Protein AF-A0A962YEC1-F1 (afdb_monomer)

Foldseek 3Di:
DDDDDDPDDDDPPPDVVCVVCVVVVVVVVVVVVVVVVCCVPDPDGDDPVNVVVVCVVCVVVVVVVVVVVCCVVVCVVVCVVVVVVD

Mean predicted aligned error: 12.22 Å

Solvent-accessible surface area (backbone atoms only — not comparable to full-atom values): 5429 Å² total; per-residue (Å²): 138,85,84,82,84,80,82,79,83,71,90,84,84,71,61,80,69,50,64,80,42,42,69,60,51,51,52,52,52,51,50,52,53,53,52,51,48,52,47,70,72,43,97,52,81,82,44,73,65,57,53,49,53,51,46,64,64,44,48,58,56,52,50,49,53,52,51,53,50,50,35,59,77,69,42,74,67,63,47,71,72,58,64,75,75,115

Secondary structure (DSSP, 8-state):
-PPP--------SSSHHHHTTHHHHHHHHHHHHHHHHHHHHSSSPPPHHHHHHHHHHHHHHHHHHHHHHHHHHHTTTTHHHHHTT-

Radius of gyration: 22.94 Å; Cα contacts (8 Å, |Δi|>4): 9; chains: 1; bounding box: 66×48×42 Å

Sequence (86 aa):
MSASSTTQSRPAYRRLRLDRHRGLIVAIVVFIALFATVDFISPGPVSYFEVSFLASGAATLAITAIGETLVILSGGFDLSAGAVVS

pLDDT: mean 81.2, std 15.59, range [48.84, 97.88]

Structure (mmCIF, N/CA/C/O backbone):
data_AF-A0A962YEC1-F1
#
_entry.id   AF-A0A962YEC1-F1
#
loop_
_atom_site.group_PDB
_atom_site.id
_atom_site.type_symbol
_atom_site.label_atom_id
_atom_site.label_alt_id
_atom_site.label_comp_id
_atom_site.label_asym_id
_atom_site.label_entity_id
_atom_site.label_se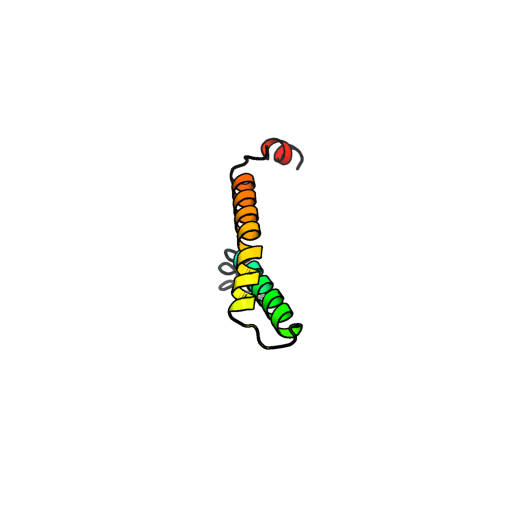q_id
_atom_site.pdbx_PDB_ins_code
_atom_site.Cartn_x
_atom_site.Cartn_y
_atom_site.Cartn_z
_atom_site.occupancy
_atom_site.B_iso_or_equiv
_atom_site.auth_seq_id
_atom_site.auth_comp_id
_atom_site.auth_asym_id
_atom_site.auth_atom_id
_atom_site.pdbx_PDB_model_num
ATOM 1 N N . MET A 1 1 ? -50.100 -39.408 -3.166 1.00 51.53 1 MET A N 1
ATOM 2 C CA . MET A 1 1 ? -49.210 -38.625 -4.051 1.00 51.53 1 MET A CA 1
ATOM 3 C C . MET A 1 1 ? -48.155 -37.978 -3.166 1.00 51.53 1 MET A C 1
ATOM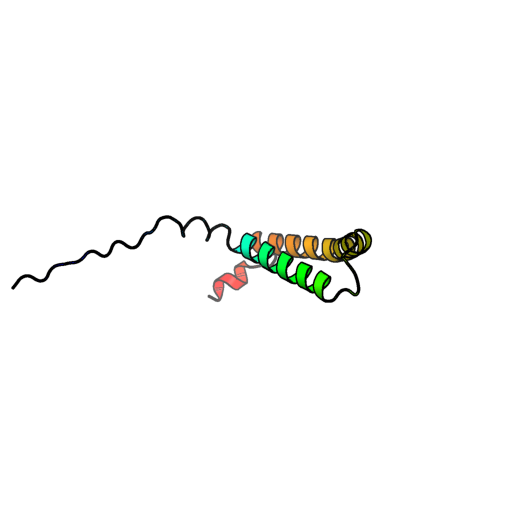 5 O O . MET A 1 1 ? -48.467 -37.027 -2.466 1.00 51.53 1 MET A O 1
ATOM 9 N N . SER A 1 2 ? -46.971 -38.595 -3.090 1.00 48.84 2 SER A N 1
ATOM 10 C CA . SER A 1 2 ? -45.864 -38.190 -2.211 1.00 48.84 2 SER A CA 1
ATOM 11 C C . SER A 1 2 ? -45.009 -37.125 -2.889 1.00 48.84 2 SER A C 1
ATOM 13 O O . SER A 1 2 ? -44.520 -37.359 -3.990 1.00 48.84 2 SER A O 1
ATOM 15 N N . ALA A 1 3 ? -44.810 -35.984 -2.233 1.00 58.00 3 ALA A N 1
ATOM 16 C CA . ALA A 1 3 ? -43.839 -34.984 -2.659 1.00 58.00 3 ALA A CA 1
ATOM 17 C C . ALA A 1 3 ? -42.484 -35.282 -2.001 1.00 58.00 3 ALA A C 1
ATOM 19 O O . ALA A 1 3 ? -42.361 -35.321 -0.778 1.00 58.00 3 ALA A O 1
ATOM 20 N N . SER A 1 4 ? -41.483 -35.539 -2.832 1.00 61.03 4 SER A N 1
ATOM 21 C CA . SER A 1 4 ? -40.100 -35.842 -2.478 1.00 61.03 4 SER A CA 1
ATOM 22 C C . SER A 1 4 ? -39.351 -34.567 -2.075 1.00 61.03 4 SER A C 1
ATOM 24 O O . SER A 1 4 ? -39.192 -33.647 -2.874 1.00 61.03 4 SER A O 1
ATOM 26 N N . SER A 1 5 ? -38.852 -34.514 -0.841 1.00 59.16 5 SER A N 1
ATOM 27 C CA . SER A 1 5 ? -37.962 -33.462 -0.347 1.00 59.16 5 SER A CA 1
ATOM 28 C C . SER A 1 5 ? -36.522 -33.729 -0.796 1.00 59.16 5 SER A C 1
ATOM 30 O O . SER A 1 5 ? -35.768 -34.469 -0.166 1.00 59.16 5 SER A O 1
ATOM 32 N N . THR A 1 6 ? -36.110 -33.128 -1.910 1.00 60.91 6 THR A N 1
ATOM 33 C CA . THR A 1 6 ? -34.703 -33.157 -2.326 1.00 60.91 6 THR A CA 1
ATOM 34 C C . THR A 1 6 ? -33.905 -32.146 -1.499 1.00 60.91 6 THR A C 1
ATOM 36 O O . THR A 1 6 ? -33.854 -30.960 -1.816 1.00 60.91 6 THR A O 1
ATOM 39 N N . THR A 1 7 ? -33.272 -32.608 -0.419 1.00 59.03 7 THR A N 1
ATOM 40 C CA . THR A 1 7 ? -32.286 -31.823 0.339 1.00 59.03 7 THR A CA 1
ATOM 41 C C . THR A 1 7 ? -31.060 -31.566 -0.538 1.00 59.03 7 THR A C 1
ATOM 43 O O . THR A 1 7 ? -30.216 -32.438 -0.742 1.00 59.03 7 THR A O 1
ATOM 46 N N . GLN A 1 8 ? -30.968 -30.357 -1.084 1.00 65.25 8 GLN A N 1
ATOM 47 C CA . GLN A 1 8 ? -29.850 -29.907 -1.905 1.00 65.25 8 GLN A CA 1
ATOM 48 C C . GLN A 1 8 ? -28.685 -29.464 -0.998 1.00 65.25 8 GLN A C 1
ATOM 50 O O . GLN A 1 8 ? -28.600 -28.307 -0.588 1.00 65.25 8 GLN A O 1
ATOM 55 N N . SER A 1 9 ? -27.775 -30.384 -0.665 1.00 58.50 9 SER A N 1
ATOM 56 C CA . SER A 1 9 ? -26.527 -30.059 0.044 1.00 58.50 9 SER A CA 1
ATOM 57 C C . SER A 1 9 ? -25.609 -29.206 -0.838 1.00 58.50 9 SER A C 1
ATOM 59 O O . SER A 1 9 ? -25.002 -29.697 -1.788 1.00 58.50 9 SER A O 1
ATOM 61 N N . ARG A 1 10 ? -25.485 -27.911 -0.522 1.00 60.81 10 ARG A N 1
ATOM 62 C CA . ARG A 1 10 ? -24.498 -27.007 -1.141 1.00 60.81 10 ARG A CA 1
ATOM 63 C C . ARG A 1 10 ? -23.132 -27.229 -0.470 1.00 60.81 10 ARG A C 1
ATOM 65 O O . ARG A 1 10 ? -23.075 -27.260 0.759 1.00 60.81 10 ARG A O 1
ATOM 72 N N . PRO A 1 11 ? -22.021 -27.358 -1.219 1.00 52.56 11 PRO A N 1
ATOM 73 C CA . PRO A 1 11 ? -20.719 -27.659 -0.632 1.00 52.56 11 PRO A CA 1
ATOM 74 C C . PRO A 1 11 ? -20.206 -26.451 0.167 1.00 52.56 11 PRO A C 1
ATOM 76 O O . PRO A 1 11 ? -19.831 -25.422 -0.396 1.00 52.56 11 PRO A O 1
ATOM 79 N N . ALA A 1 12 ? -20.194 -26.576 1.494 1.00 63.75 12 ALA A N 1
ATOM 80 C CA . ALA A 1 12 ? -19.898 -25.500 2.442 1.00 63.75 12 ALA A CA 1
ATOM 81 C C . ALA A 1 12 ? -18.462 -25.528 3.009 1.00 63.75 12 ALA A C 1
ATOM 83 O O . ALA A 1 12 ? -18.245 -25.101 4.136 1.00 63.75 12 ALA A O 1
ATOM 84 N N . TYR A 1 13 ? -17.460 -26.010 2.263 1.00 58.22 13 TYR A N 1
ATOM 85 C CA . TYR A 1 13 ? -16.153 -26.334 2.873 1.00 58.22 13 TYR A CA 1
ATOM 86 C C . TYR A 1 13 ? -14.937 -25.499 2.439 1.00 58.22 13 TYR A C 1
ATOM 88 O O . TYR A 1 13 ? -13.835 -25.762 2.908 1.00 58.22 13 TYR A O 1
ATOM 96 N N . ARG A 1 14 ? -15.086 -24.443 1.620 1.00 54.78 14 ARG A N 1
ATOM 97 C CA . ARG A 1 14 ? -13.921 -23.617 1.205 1.00 54.78 14 ARG A CA 1
ATOM 98 C C . ARG A 1 14 ? -14.064 -22.101 1.349 1.00 54.78 14 ARG A C 1
ATOM 100 O O . ARG A 1 14 ? -13.094 -21.387 1.121 1.00 54.78 14 ARG A O 1
ATOM 107 N N . ARG A 1 15 ? -15.241 -21.598 1.735 1.00 55.03 15 ARG A N 1
ATOM 108 C CA . ARG A 1 15 ? -15.504 -20.147 1.800 1.00 55.03 15 ARG A CA 1
ATOM 109 C C . ARG A 1 15 ? -15.040 -19.501 3.112 1.00 55.03 15 ARG A C 1
ATOM 111 O O . ARG A 1 15 ? -14.445 -18.436 3.067 1.00 55.03 15 ARG A O 1
ATOM 118 N N . LEU A 1 16 ? -15.130 -20.206 4.243 1.00 57.38 16 LEU A N 1
ATOM 119 C CA . LEU A 1 16 ? -14.840 -19.623 5.563 1.00 57.38 16 LEU A CA 1
ATOM 120 C C . LEU A 1 16 ? -13.375 -19.210 5.808 1.00 57.38 16 LEU A C 1
ATOM 122 O O . LEU A 1 16 ? -13.108 -18.417 6.705 1.00 57.38 16 LEU A O 1
ATOM 126 N N . ARG A 1 17 ? -12.402 -19.744 5.057 1.00 59.75 17 ARG A N 1
ATOM 127 C CA . ARG A 1 17 ? -10.979 -19.410 5.267 1.00 59.75 17 ARG A CA 1
ATOM 128 C C . ARG A 1 17 ? -10.500 -18.209 4.457 1.00 59.75 17 ARG A C 1
ATOM 130 O O . ARG A 1 17 ? -9.528 -17.577 4.857 1.00 59.75 17 ARG A O 1
ATOM 137 N N . LEU A 1 18 ? -11.172 -17.883 3.352 1.00 59.56 18 LEU A N 1
ATOM 138 C CA . LEU A 1 18 ? -10.792 -16.748 2.509 1.00 59.56 18 LEU A CA 1
ATOM 139 C C . LEU A 1 18 ? -11.313 -15.425 3.084 1.00 59.56 18 LEU A C 1
ATOM 141 O O . LEU A 1 18 ? -10.621 -14.415 3.002 1.00 59.56 18 LEU A O 1
ATOM 145 N N . ASP A 1 19 ? -12.476 -15.454 3.742 1.00 69.62 19 ASP A N 1
ATOM 146 C CA . ASP A 1 19 ? -13.094 -14.272 4.356 1.00 69.62 19 ASP A CA 1
ATOM 147 C C . ASP A 1 19 ? -12.182 -13.625 5.409 1.00 69.62 19 ASP A C 1
ATOM 149 O O . ASP A 1 19 ? -12.048 -12.403 5.450 1.00 69.62 19 ASP A O 1
ATOM 153 N N . ARG A 1 20 ? -11.456 -14.440 6.189 1.00 80.75 20 ARG A N 1
ATO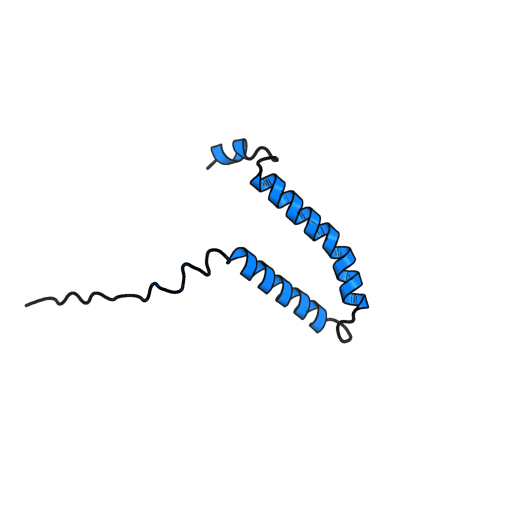M 154 C CA . ARG A 1 20 ? -10.505 -13.959 7.207 1.00 80.75 20 ARG A CA 1
ATOM 155 C C . ARG A 1 20 ? -9.321 -13.184 6.620 1.00 80.75 20 ARG A C 1
ATOM 157 O O . ARG A 1 20 ? -8.783 -12.306 7.284 1.00 80.75 20 ARG A O 1
ATOM 164 N N . HIS A 1 21 ? -8.911 -13.502 5.393 1.00 86.25 21 HIS A N 1
ATOM 165 C CA . HIS A 1 21 ? -7.767 -12.871 4.728 1.00 86.25 21 HIS A CA 1
ATOM 166 C C . HIS A 1 21 ? -8.185 -11.925 3.604 1.00 86.25 21 HIS A C 1
ATOM 168 O O . HIS A 1 21 ? -7.326 -11.422 2.885 1.00 86.25 21 HIS A O 1
ATOM 174 N N . ARG A 1 22 ? -9.486 -11.651 3.453 1.00 87.94 22 ARG A N 1
ATOM 175 C CA . ARG A 1 22 ? -10.024 -10.866 2.339 1.00 87.94 22 ARG A CA 1
ATOM 176 C C . ARG A 1 22 ? -9.357 -9.495 2.217 1.00 87.94 22 ARG A C 1
ATOM 178 O O . ARG A 1 22 ? -8.990 -9.120 1.112 1.00 87.94 22 ARG A O 1
ATOM 185 N N . GLY A 1 23 ? -9.135 -8.794 3.332 1.00 89.19 23 GLY A N 1
ATOM 186 C CA . GLY A 1 23 ? -8.442 -7.498 3.336 1.00 89.19 23 GLY A CA 1
ATOM 187 C C . GLY A 1 23 ? -7.002 -7.585 2.818 1.00 89.19 23 GLY A C 1
ATOM 188 O O . GLY A 1 23 ? -6.621 -6.824 1.935 1.00 89.19 23 GLY A O 1
ATOM 189 N N . LEU A 1 24 ? -6.232 -8.569 3.294 1.00 90.38 24 LEU A N 1
ATOM 190 C CA . LEU A 1 24 ? -4.859 -8.806 2.834 1.00 90.38 24 LEU A CA 1
ATOM 191 C C . LEU A 1 24 ? -4.816 -9.197 1.352 1.00 90.38 24 LEU A C 1
ATOM 193 O O . LEU A 1 24 ? -3.979 -8.700 0.607 1.00 90.38 24 LEU A O 1
ATOM 197 N N . ILE A 1 25 ? -5.730 -10.066 0.917 1.00 93.56 25 ILE A N 1
ATOM 198 C CA . ILE A 1 25 ? -5.831 -10.488 -0.484 1.00 93.56 25 ILE A CA 1
ATOM 199 C C . ILE A 1 25 ? -6.123 -9.281 -1.373 1.00 93.56 25 ILE A C 1
ATOM 201 O O . ILE A 1 25 ? -5.455 -9.106 -2.385 1.00 93.56 25 ILE A O 1
ATOM 205 N N . VAL A 1 26 ? -7.078 -8.430 -0.986 1.00 94.12 26 VAL A N 1
ATOM 206 C CA . VAL A 1 26 ? -7.384 -7.195 -1.721 1.00 94.12 26 VAL A CA 1
ATOM 207 C C . VAL A 1 26 ? -6.158 -6.285 -1.781 1.00 94.12 26 VAL A C 1
ATOM 209 O O . VAL A 1 26 ? -5.819 -5.829 -2.867 1.00 94.12 26 VAL A O 1
ATOM 212 N N . ALA A 1 27 ? -5.458 -6.073 -0.662 1.00 91.44 27 ALA A N 1
ATOM 213 C CA . ALA A 1 27 ? -4.249 -5.250 -0.631 1.00 91.44 27 ALA A CA 1
ATOM 214 C C . ALA A 1 27 ? -3.157 -5.779 -1.580 1.00 91.44 27 ALA A C 1
ATOM 216 O O . ALA A 1 27 ? -2.596 -5.008 -2.354 1.00 91.44 27 ALA A O 1
ATOM 217 N N . ILE A 1 28 ? -2.902 -7.092 -1.579 1.00 95.44 28 ILE A N 1
ATOM 218 C CA . ILE A 1 28 ? -1.930 -7.728 -2.482 1.00 95.44 28 ILE A CA 1
ATOM 219 C C . ILE A 1 28 ? -2.367 -7.592 -3.945 1.00 95.44 28 ILE A C 1
ATOM 221 O O . ILE A 1 28 ? -1.552 -7.242 -4.794 1.00 95.44 28 ILE A O 1
ATOM 225 N N . VAL A 1 29 ? -3.643 -7.844 -4.252 1.00 96.94 29 VAL A N 1
ATOM 226 C CA . VAL A 1 29 ? -4.174 -7.732 -5.620 1.00 96.94 29 VAL A CA 1
ATOM 227 C C . VAL A 1 29 ? -4.052 -6.300 -6.137 1.00 96.94 29 VAL A C 1
ATOM 229 O O . VAL A 1 29 ? -3.588 -6.104 -7.257 1.00 96.94 29 VAL A O 1
ATOM 232 N N . VAL A 1 30 ? -4.415 -5.303 -5.326 1.00 96.12 30 VAL A N 1
ATOM 233 C CA . VAL A 1 30 ? -4.273 -3.888 -5.695 1.00 96.12 30 VAL A CA 1
ATOM 234 C C . VAL A 1 30 ? -2.800 -3.520 -5.863 1.00 96.12 30 VAL A C 1
ATOM 236 O O . VAL A 1 30 ? -2.460 -2.880 -6.852 1.00 96.12 30 VAL A O 1
ATOM 239 N N . PHE A 1 31 ? -1.915 -3.959 -4.962 1.00 94.56 31 PHE A N 1
ATOM 240 C CA . PHE A 1 31 ? -0.477 -3.715 -5.087 1.00 94.56 31 PHE A CA 1
ATOM 241 C C . PHE A 1 31 ? 0.081 -4.263 -6.406 1.00 94.56 31 PHE A C 1
ATOM 243 O O . PHE A 1 31 ? 0.739 -3.529 -7.138 1.00 94.56 31 PHE A O 1
ATOM 250 N N . ILE A 1 32 ? -0.231 -5.519 -6.748 1.00 97.31 32 ILE A N 1
ATOM 251 C CA . ILE A 1 32 ? 0.200 -6.136 -8.010 1.00 97.31 32 ILE A CA 1
ATOM 252 C C . ILE A 1 32 ? -0.370 -5.371 -9.208 1.00 97.31 32 ILE A C 1
ATOM 254 O O . ILE A 1 32 ? 0.363 -5.104 -10.154 1.00 97.31 32 ILE A O 1
ATOM 258 N N . ALA A 1 33 ? -1.651 -4.994 -9.172 1.00 97.88 33 ALA A N 1
ATOM 259 C CA . ALA A 1 33 ? -2.285 -4.256 -10.262 1.00 97.88 33 ALA A CA 1
ATOM 260 C C . ALA A 1 33 ? -1.635 -2.881 -10.487 1.00 9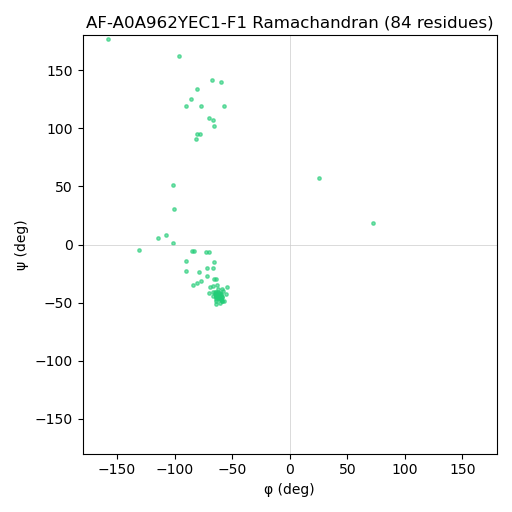7.88 33 ALA A C 1
ATOM 262 O O . ALA A 1 33 ? -1.356 -2.509 -11.627 1.00 97.88 33 ALA A O 1
ATOM 263 N N . LEU A 1 34 ? -1.351 -2.142 -9.412 1.00 94.69 34 LEU A N 1
ATOM 264 C CA . LEU A 1 34 ? -0.670 -0.850 -9.490 1.00 94.69 34 LEU A CA 1
ATOM 265 C C . LEU A 1 34 ? 0.777 -1.005 -9.964 1.00 94.69 34 LEU A C 1
ATOM 267 O O . LEU A 1 34 ? 1.203 -0.267 -10.845 1.00 94.69 34 LEU A O 1
ATOM 271 N N . PHE A 1 35 ? 1.513 -1.986 -9.438 1.00 94.19 35 PHE A N 1
ATOM 272 C CA . PHE A 1 35 ? 2.894 -2.239 -9.849 1.00 94.19 35 PHE A CA 1
ATOM 273 C C . PHE A 1 35 ? 2.981 -2.641 -11.327 1.00 94.19 35 PHE A C 1
ATOM 275 O O . PHE A 1 35 ? 3.799 -2.101 -12.063 1.00 94.19 35 PHE A O 1
ATOM 282 N N . ALA A 1 36 ? 2.085 -3.519 -11.787 1.00 95.06 36 ALA A N 1
ATOM 283 C CA . ALA A 1 36 ? 1.976 -3.885 -13.197 1.00 95.06 36 ALA A CA 1
ATOM 284 C C . ALA A 1 36 ? 1.579 -2.690 -14.076 1.00 95.06 36 ALA A C 1
ATOM 286 O O . ALA A 1 36 ? 2.046 -2.579 -15.202 1.00 95.06 36 ALA A O 1
ATOM 287 N N . THR A 1 37 ? 0.744 -1.779 -13.565 1.00 95.06 37 THR A N 1
ATOM 288 C CA . THR A 1 37 ? 0.404 -0.539 -14.278 1.00 95.06 37 THR A CA 1
ATOM 289 C C . THR A 1 37 ? 1.637 0.340 -14.454 1.00 95.06 37 THR A C 1
ATOM 291 O O . THR A 1 37 ? 1.846 0.849 -15.548 1.00 95.06 37 THR A O 1
ATOM 294 N N . VAL A 1 38 ? 2.461 0.491 -13.411 1.00 93.12 38 VAL A N 1
ATOM 295 C CA . VAL A 1 38 ? 3.725 1.240 -13.483 1.00 93.12 38 VAL A CA 1
ATOM 296 C C . VAL A 1 38 ? 4.665 0.607 -14.506 1.00 93.12 38 VAL A C 1
ATOM 298 O O . VAL A 1 38 ? 5.118 1.306 -15.402 1.00 93.12 38 VAL A O 1
ATOM 301 N N . ASP A 1 39 ? 4.886 -0.706 -14.436 1.00 93.44 39 ASP A N 1
ATOM 302 C CA . ASP A 1 39 ? 5.720 -1.430 -15.407 1.00 93.44 39 ASP A CA 1
ATOM 303 C C . ASP A 1 39 ? 5.206 -1.272 -16.848 1.00 93.44 39 ASP A C 1
ATOM 305 O O . ASP A 1 39 ? 5.985 -1.045 -17.768 1.00 93.44 39 ASP A O 1
ATOM 309 N N . PHE A 1 40 ? 3.884 -1.298 -17.044 1.00 95.00 40 PHE A N 1
ATOM 310 C CA . PHE A 1 40 ? 3.265 -1.169 -18.363 1.00 95.00 40 PHE A CA 1
ATOM 311 C C . PHE A 1 40 ? 3.395 0.230 -18.984 1.00 95.00 40 PHE A C 1
ATOM 313 O O . PHE A 1 40 ? 3.516 0.345 -20.204 1.00 95.00 40 PHE A O 1
ATOM 320 N N . ILE A 1 41 ? 3.327 1.295 -18.179 1.00 94.62 41 ILE A N 1
ATOM 321 C CA . ILE A 1 41 ? 3.435 2.680 -18.676 1.00 94.62 41 ILE A CA 1
ATOM 322 C C . ILE A 1 41 ? 4.877 3.196 -18.698 1.00 94.62 41 ILE A C 1
ATOM 324 O O . ILE A 1 41 ? 5.139 4.243 -19.296 1.00 94.62 41 ILE A O 1
ATOM 328 N N . SER A 1 42 ? 5.800 2.501 -18.032 1.00 91.31 42 SER A N 1
ATOM 329 C CA . SER A 1 42 ? 7.207 2.874 -17.997 1.00 91.31 42 SER A CA 1
ATOM 330 C C . SER A 1 42 ? 7.860 2.721 -19.380 1.00 91.31 42 SER A C 1
ATOM 332 O O . SER A 1 42 ? 7.591 1.766 -20.107 1.00 91.31 42 SER A O 1
ATOM 334 N N . PRO A 1 43 ? 8.763 3.642 -19.768 1.00 89.12 43 PRO A N 1
ATOM 335 C CA . PRO A 1 43 ? 9.440 3.606 -21.068 1.00 89.12 43 PRO A CA 1
ATOM 336 C C . PRO A 1 43 ? 10.468 2.466 -21.209 1.00 89.12 43 PRO A C 1
ATOM 338 O O . PRO A 1 43 ? 11.015 2.264 -22.293 1.00 89.12 43 PRO A O 1
ATOM 341 N N . GLY A 1 44 ? 10.748 1.728 -20.136 1.00 88.06 44 GLY A N 1
ATOM 342 C CA . GLY A 1 44 ? 11.637 0.573 -20.115 1.00 88.06 44 GLY A CA 1
ATOM 343 C C . GLY A 1 44 ? 11.323 -0.348 -18.932 1.00 88.06 44 GLY A C 1
ATOM 344 O O . GLY A 1 44 ? 10.448 -0.022 -18.130 1.00 88.06 44 GLY A O 1
ATOM 345 N N . PRO A 1 45 ? 12.020 -1.494 -18.817 1.00 87.38 45 PRO A N 1
ATOM 346 C CA . PRO A 1 45 ? 11.795 -2.444 -17.732 1.00 87.38 45 PRO A CA 1
ATOM 347 C C . PRO A 1 45 ? 12.032 -1.807 -16.365 1.00 87.38 45 PRO A C 1
ATOM 349 O O . PRO A 1 45 ? 13.026 -1.095 -16.188 1.00 87.38 45 PRO A O 1
ATOM 352 N N . VAL A 1 46 ? 11.181 -2.141 -15.390 1.00 92.00 46 VAL A N 1
ATOM 353 C CA . VAL A 1 46 ? 11.338 -1.641 -14.022 1.00 92.00 46 VAL A CA 1
ATOM 354 C C . VAL A 1 46 ? 12.709 -2.017 -13.460 1.00 92.00 46 VAL A C 1
ATOM 356 O O . VAL A 1 46 ? 13.069 -3.191 -13.331 1.00 92.00 46 VAL A O 1
ATOM 359 N N . SER A 1 47 ? 13.488 -0.993 -13.113 1.00 93.31 47 SER A N 1
ATOM 360 C CA . SER A 1 47 ? 14.847 -1.145 -12.590 1.00 93.31 47 SER A CA 1
ATOM 361 C C . SER A 1 47 ? 14.890 -1.105 -11.061 1.00 93.31 47 SER A C 1
ATOM 363 O O . SER A 1 47 ? 13.996 -0.579 -10.399 1.00 93.31 47 SER A O 1
ATOM 365 N N . TYR A 1 48 ? 15.987 -1.592 -10.471 1.00 94.06 48 TYR A N 1
ATOM 366 C CA . TYR A 1 48 ? 16.225 -1.467 -9.026 1.00 94.06 48 TYR A CA 1
ATOM 367 C C . TYR A 1 48 ? 16.140 -0.013 -8.534 1.00 94.06 48 TYR A C 1
ATOM 369 O O . TYR A 1 48 ? 15.649 0.246 -7.433 1.00 94.06 48 TYR A O 1
ATOM 377 N N . PHE A 1 49 ? 16.611 0.936 -9.349 1.00 93.38 49 PHE A N 1
ATOM 378 C CA . PHE A 1 49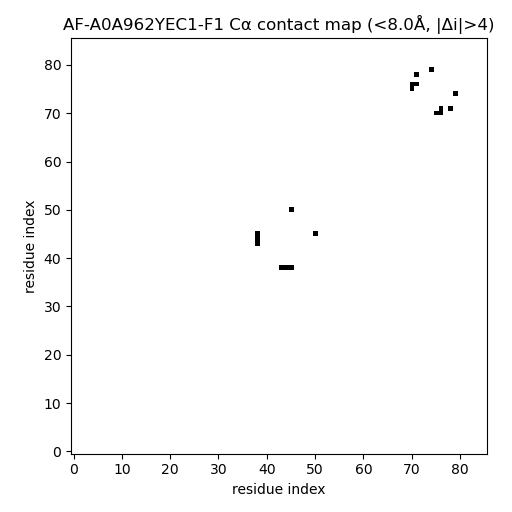 ? 16.566 2.355 -9.016 1.00 93.38 49 PHE A CA 1
ATOM 379 C C . PHE A 1 49 ? 15.125 2.857 -8.910 1.00 93.38 49 PHE A C 1
ATOM 381 O O . PHE A 1 49 ? 14.784 3.511 -7.929 1.00 93.38 49 PHE A O 1
ATOM 388 N N . GLU A 1 50 ? 14.265 2.497 -9.862 1.00 91.19 50 GLU A N 1
ATOM 389 C CA . GLU A 1 50 ? 12.849 2.879 -9.846 1.00 91.19 50 GLU A CA 1
ATOM 390 C C . GLU A 1 50 ? 12.109 2.269 -8.659 1.00 91.19 50 GLU A C 1
ATOM 392 O O . GLU A 1 50 ? 11.371 2.974 -7.971 1.00 91.19 50 GLU A O 1
ATOM 397 N N . VAL A 1 51 ? 12.363 0.991 -8.356 1.00 93.19 51 VAL A N 1
ATOM 398 C CA . VAL A 1 51 ? 11.786 0.336 -7.174 1.00 93.19 51 VAL A CA 1
ATOM 399 C C . VAL A 1 51 ? 12.247 1.032 -5.899 1.00 93.19 51 VAL A C 1
ATOM 401 O O . VAL A 1 51 ? 11.429 1.307 -5.027 1.00 93.19 51 VAL A O 1
ATOM 404 N N . SER A 1 52 ? 13.537 1.358 -5.791 1.00 94.38 52 SER A N 1
ATOM 405 C CA . SER A 1 52 ? 14.088 2.043 -4.616 1.00 94.38 52 SER A CA 1
ATOM 406 C C . SER A 1 52 ? 13.524 3.454 -4.461 1.00 94.38 52 SER A C 1
ATOM 408 O O . SER A 1 52 ? 13.188 3.868 -3.353 1.00 94.38 52 SER A O 1
ATOM 410 N N . PHE A 1 53 ? 13.383 4.183 -5.567 1.00 92.25 53 PHE A N 1
ATOM 411 C CA . PHE A 1 53 ? 12.797 5.518 -5.592 1.00 92.25 53 PHE A CA 1
ATOM 412 C C . PHE A 1 53 ? 11.324 5.488 -5.167 1.00 92.25 53 PHE A C 1
ATOM 414 O O . PHE A 1 53 ? 10.922 6.225 -4.264 1.00 92.25 53 PHE A O 1
ATOM 421 N N . LEU A 1 54 ? 10.537 4.581 -5.753 1.00 92.31 54 LEU A N 1
ATOM 422 C CA . LEU A 1 54 ? 9.121 4.423 -5.437 1.00 92.31 54 LEU A CA 1
ATOM 423 C C . LEU A 1 54 ? 8.920 3.951 -3.992 1.00 92.31 54 LEU A C 1
ATOM 425 O O . LEU A 1 54 ? 8.069 4.488 -3.286 1.00 92.31 54 LEU A O 1
ATOM 429 N N . ALA A 1 55 ? 9.731 2.997 -3.525 1.00 92.88 55 ALA A N 1
ATOM 430 C CA . ALA A 1 55 ? 9.687 2.500 -2.153 1.00 92.88 55 ALA A CA 1
ATOM 431 C C . ALA A 1 55 ? 10.061 3.584 -1.135 1.00 92.88 55 ALA A C 1
ATOM 433 O O . ALA A 1 55 ? 9.392 3.695 -0.113 1.00 92.88 55 ALA A O 1
ATOM 434 N N . SER A 1 56 ? 11.072 4.411 -1.419 1.00 94.06 56 SER A N 1
ATOM 435 C CA . SER A 1 56 ? 11.462 5.534 -0.554 1.00 94.06 56 SER A CA 1
ATOM 436 C C . SER A 1 56 ? 10.313 6.533 -0.369 1.00 94.06 56 SER A C 1
ATOM 438 O O . SER A 1 56 ? 10.010 6.933 0.755 1.00 94.06 56 SER A O 1
ATOM 440 N N . GLY A 1 57 ? 9.604 6.871 -1.453 1.00 90.12 57 GLY A N 1
ATOM 441 C CA . GLY A 1 57 ? 8.426 7.741 -1.385 1.00 90.12 57 GLY A CA 1
ATOM 442 C C . GLY A 1 57 ? 7.216 7.085 -0.707 1.00 90.12 57 GLY A C 1
ATOM 443 O O . GLY A 1 57 ? 6.534 7.712 0.104 1.00 90.12 57 GLY A O 1
ATOM 444 N N . ALA A 1 58 ? 6.951 5.811 -1.006 1.00 91.44 58 ALA A N 1
ATOM 445 C CA . ALA A 1 58 ? 5.780 5.094 -0.505 1.00 91.44 58 ALA A CA 1
ATOM 446 C C . ALA A 1 58 ? 5.925 4.609 0.947 1.00 91.44 58 ALA A C 1
ATOM 448 O O . ALA A 1 58 ? 4.912 4.42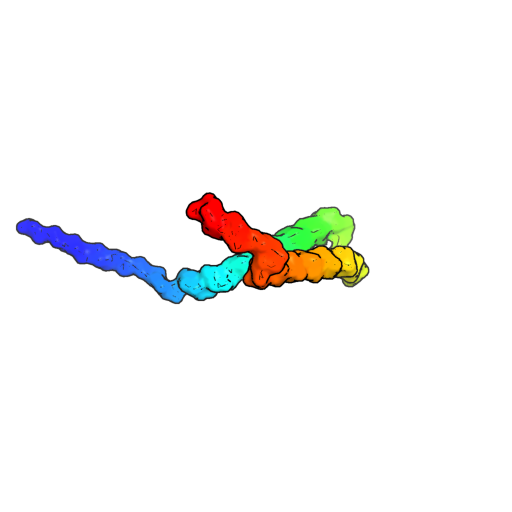2 1.620 1.00 91.44 58 ALA A O 1
ATOM 449 N N . ALA A 1 59 ? 7.149 4.419 1.453 1.00 93.44 59 ALA A N 1
ATOM 450 C CA . ALA A 1 59 ? 7.395 3.920 2.807 1.00 93.44 59 ALA A CA 1
ATOM 451 C C . ALA A 1 59 ? 6.775 4.828 3.875 1.00 93.44 59 ALA A C 1
ATOM 453 O O . ALA A 1 59 ? 6.097 4.338 4.777 1.00 93.44 59 ALA A O 1
ATOM 454 N N . THR A 1 60 ? 6.940 6.146 3.740 1.00 94.50 60 THR A N 1
A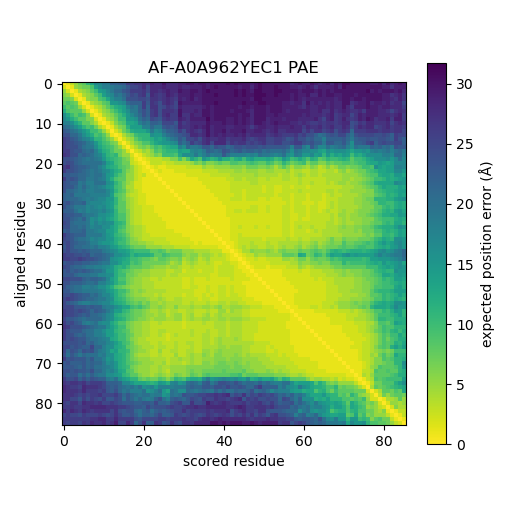TOM 455 C CA . THR A 1 60 ? 6.332 7.118 4.658 1.00 94.50 60 THR A CA 1
ATOM 456 C C . THR A 1 60 ? 4.810 7.002 4.651 1.00 94.50 60 THR A C 1
ATOM 458 O O . THR A 1 60 ? 4.207 6.891 5.712 1.00 94.50 60 THR A O 1
ATOM 461 N N . LEU A 1 61 ? 4.190 6.934 3.467 1.00 94.62 61 LEU A N 1
ATOM 462 C CA . LEU A 1 61 ? 2.737 6.777 3.333 1.00 94.62 61 LEU A CA 1
ATOM 463 C C . LEU A 1 61 ? 2.239 5.460 3.938 1.00 94.62 61 LEU A C 1
ATOM 465 O O . LEU A 1 61 ? 1.208 5.440 4.605 1.00 94.62 61 LEU A O 1
ATOM 469 N N . ALA A 1 62 ? 2.980 4.368 3.741 1.00 93.81 62 ALA A N 1
ATOM 470 C CA . ALA A 1 62 ? 2.650 3.072 4.320 1.00 93.81 62 ALA A CA 1
ATOM 471 C C . ALA A 1 62 ? 2.698 3.117 5.854 1.00 93.81 62 ALA A C 1
ATOM 473 O O . ALA A 1 62 ? 1.777 2.630 6.508 1.00 93.81 62 ALA A O 1
ATOM 474 N N . ILE A 1 63 ? 3.729 3.743 6.433 1.00 95.69 63 ILE A N 1
ATOM 475 C CA . ILE A 1 63 ? 3.845 3.923 7.887 1.00 95.69 63 ILE A CA 1
ATOM 476 C C . ILE A 1 63 ? 2.702 4.793 8.414 1.00 95.69 63 ILE A C 1
ATOM 478 O O . ILE A 1 63 ? 2.084 4.428 9.412 1.00 95.69 63 ILE A O 1
ATOM 482 N N . THR A 1 64 ? 2.378 5.898 7.736 1.00 95.31 64 THR A N 1
ATOM 483 C CA . THR A 1 64 ? 1.248 6.762 8.102 1.00 95.31 64 THR A CA 1
ATOM 484 C C . THR A 1 64 ? -0.069 5.990 8.090 1.00 95.31 64 THR A C 1
ATOM 486 O O . THR A 1 64 ? -0.779 6.009 9.089 1.00 95.31 64 THR A O 1
ATOM 489 N N . ALA A 1 65 ? -0.364 5.238 7.027 1.00 93.56 65 ALA A N 1
ATOM 490 C CA . ALA A 1 65 ? -1.591 4.447 6.927 1.00 93.56 65 ALA A CA 1
ATOM 491 C C . ALA A 1 65 ? -1.686 3.360 8.016 1.00 93.56 65 ALA A C 1
ATOM 493 O O . ALA A 1 65 ? -2.760 3.125 8.578 1.00 93.56 65 ALA A O 1
ATOM 494 N N . ILE A 1 66 ? -0.565 2.708 8.355 1.00 94.88 66 ILE A N 1
ATOM 495 C CA . ILE A 1 66 ? -0.500 1.757 9.478 1.00 94.88 66 ILE A CA 1
ATOM 496 C C . ILE A 1 66 ? -0.775 2.484 10.800 1.00 94.88 66 ILE A C 1
ATOM 498 O O . ILE A 1 66 ? -1.578 2.007 11.600 1.00 94.88 66 ILE A O 1
ATOM 502 N N . GLY A 1 67 ? -0.140 3.638 11.019 1.00 93.31 67 GLY A N 1
ATOM 503 C CA . GLY A 1 67 ? -0.330 4.466 12.209 1.00 93.31 67 GLY A CA 1
ATOM 504 C C . GLY A 1 67 ? -1.784 4.901 12.383 1.00 93.31 67 GLY A C 1
ATOM 505 O O . GLY A 1 67 ? -2.359 4.686 13.446 1.00 93.31 67 GLY A O 1
ATOM 506 N N . GLU A 1 68 ? -2.412 5.415 11.327 1.00 93.50 68 GLU A N 1
ATOM 507 C CA . GLU A 1 68 ? -3.833 5.780 11.326 1.00 93.50 68 GLU A CA 1
ATOM 508 C C . GLU A 1 68 ? -4.733 4.573 11.602 1.00 93.50 68 GLU A C 1
ATOM 510 O O . GLU A 1 68 ? -5.651 4.665 12.416 1.00 93.50 68 GLU A O 1
ATOM 515 N N . THR A 1 69 ? -4.433 3.409 11.016 1.00 90.62 69 THR A N 1
ATOM 516 C CA . THR A 1 69 ? -5.171 2.169 11.301 1.00 90.62 69 THR A CA 1
ATOM 517 C C . THR A 1 69 ? -5.089 1.809 12.785 1.00 90.62 69 THR A C 1
ATOM 519 O O . THR A 1 69 ? -6.099 1.452 13.386 1.00 90.62 69 THR A O 1
ATOM 522 N N . LEU A 1 70 ? -3.913 1.931 13.406 1.00 90.56 70 LEU A N 1
ATOM 523 C CA . LEU A 1 70 ? -3.748 1.670 14.836 1.00 90.56 70 LEU A CA 1
ATOM 524 C C . LEU A 1 70 ? -4.497 2.688 15.698 1.00 90.56 70 LEU A C 1
ATOM 526 O O . LEU A 1 70 ? -5.128 2.283 16.671 1.00 90.56 70 LEU A O 1
ATOM 530 N N . VAL A 1 71 ? -4.481 3.978 15.350 1.00 89.56 71 VAL A N 1
ATOM 531 C CA . VAL A 1 71 ? -5.254 5.013 16.063 1.00 89.56 71 VAL A CA 1
ATOM 532 C C . VAL A 1 71 ? -6.756 4.723 15.983 1.00 89.56 71 VAL A C 1
ATOM 534 O O . VAL A 1 71 ? -7.449 4.816 16.995 1.00 89.56 71 VAL A O 1
ATOM 537 N N . ILE A 1 72 ? -7.252 4.309 14.813 1.00 87.81 72 ILE A N 1
ATOM 538 C CA . ILE A 1 72 ? -8.655 3.922 14.623 1.00 87.81 72 ILE A CA 1
ATOM 539 C C . ILE A 1 72 ? -8.979 2.680 15.462 1.00 87.81 72 ILE A C 1
ATOM 541 O O . ILE A 1 72 ? -9.917 2.690 16.248 1.00 87.81 72 ILE A O 1
ATOM 545 N N . LEU A 1 73 ? -8.184 1.614 15.365 1.00 85.69 73 LEU A N 1
ATOM 546 C CA . LEU A 1 73 ? -8.450 0.378 16.111 1.00 85.69 73 LEU A CA 1
ATOM 547 C C . LEU A 1 73 ? -8.316 0.546 17.632 1.00 85.69 73 LEU A C 1
ATOM 549 O O . LEU A 1 73 ? -8.999 -0.147 18.382 1.00 85.69 73 LEU A O 1
ATOM 553 N N . SER A 1 74 ? -7.453 1.455 18.088 1.00 85.06 74 SER A N 1
ATOM 554 C CA . SER A 1 74 ? -7.270 1.776 19.511 1.00 85.06 74 SER A CA 1
ATOM 555 C C . SER A 1 74 ? -8.266 2.808 20.046 1.00 85.06 74 SER A C 1
ATOM 557 O O . SER A 1 74 ? -8.284 3.053 21.250 1.00 85.06 74 SER A O 1
ATOM 559 N N . GLY A 1 75 ? -9.108 3.400 19.190 1.00 76.69 75 GLY A N 1
ATOM 560 C CA . GLY A 1 75 ? -10.093 4.400 19.601 1.00 76.69 75 GLY A CA 1
ATOM 561 C C . GLY A 1 75 ? -9.497 5.764 19.961 1.00 76.69 75 GLY A C 1
ATOM 562 O O . GLY A 1 75 ? -10.174 6.561 20.604 1.00 76.69 75 GLY A O 1
ATOM 563 N N . GLY A 1 76 ? -8.261 6.061 19.539 1.00 76.25 76 GLY A N 1
ATOM 564 C CA . GLY A 1 76 ? -7.588 7.339 19.817 1.00 76.25 76 GLY A CA 1
ATOM 565 C C . GLY A 1 76 ? -8.248 8.560 19.158 1.00 76.25 76 GLY A C 1
ATOM 566 O O . GLY A 1 76 ? -7.985 9.690 19.558 1.00 76.25 76 GLY A O 1
ATOM 567 N N . PHE A 1 77 ? -9.132 8.330 18.184 1.00 68.81 77 PHE A N 1
ATOM 568 C CA . PHE A 1 77 ? -9.933 9.326 17.466 1.00 68.81 77 PHE A CA 1
ATOM 569 C C . PHE A 1 77 ? -11.378 9.365 17.997 1.00 68.81 77 PHE A C 1
ATOM 571 O O . PHE A 1 77 ? -12.293 9.175 17.217 1.00 68.81 77 PHE A O 1
ATOM 578 N N . ASP A 1 78 ? -11.593 9.490 19.314 1.00 72.69 78 ASP A N 1
ATOM 579 C CA . ASP A 1 78 ? -12.923 9.486 19.973 1.00 72.69 78 ASP A CA 1
ATOM 580 C C . ASP A 1 78 ? -14.034 8.746 19.189 1.00 72.69 78 ASP A C 1
ATOM 5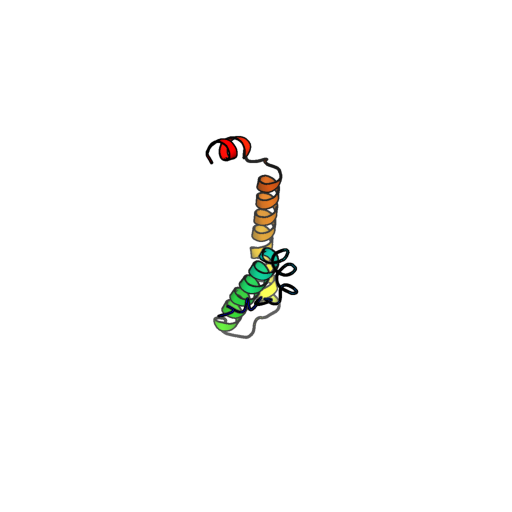82 O O . ASP A 1 78 ? -15.069 9.292 18.801 1.00 72.69 78 ASP A O 1
ATOM 586 N N . LEU A 1 79 ? -13.794 7.465 18.892 1.00 65.06 79 LEU A N 1
ATOM 587 C CA . LEU A 1 79 ? -14.743 6.658 18.118 1.00 65.06 79 LEU A CA 1
ATOM 588 C C . LEU A 1 79 ? -15.982 6.293 18.951 1.00 65.06 79 LEU A C 1
ATOM 590 O O . LEU A 1 79 ? -16.954 5.752 18.422 1.00 65.06 79 LEU A O 1
ATOM 594 N N . SER A 1 80 ? -15.955 6.622 20.248 1.00 62.00 80 SER A N 1
ATOM 595 C CA . SER A 1 80 ? -17.068 6.460 21.178 1.00 62.00 80 SER A CA 1
ATOM 596 C C . SER A 1 80 ? -18.242 7.384 20.832 1.00 62.00 80 SER A C 1
ATOM 598 O O . SER A 1 80 ? -19.392 6.950 20.902 1.00 62.00 80 SER A O 1
ATOM 600 N N . ALA A 1 81 ? -17.968 8.601 20.342 1.00 64.19 81 ALA A N 1
ATOM 601 C CA . ALA A 1 81 ? -18.985 9.531 19.848 1.00 64.19 81 ALA A CA 1
ATOM 602 C C . ALA A 1 81 ? -19.601 9.105 18.496 1.00 64.19 81 ALA A C 1
ATOM 604 O O . ALA A 1 81 ? -20.751 9.428 18.210 1.00 64.19 81 ALA A O 1
ATOM 605 N N . GLY A 1 82 ? -18.873 8.351 17.664 1.00 62.59 82 GLY A N 1
ATOM 606 C CA . GLY A 1 82 ? -19.388 7.823 16.391 1.00 62.59 82 GLY A CA 1
ATOM 607 C C . GLY A 1 82 ? -20.309 6.606 16.554 1.00 62.59 82 GLY A C 1
ATOM 608 O O . GLY A 1 82 ? -21.252 6.436 15.783 1.00 62.59 82 GLY A O 1
ATOM 609 N N . ALA A 1 83 ? -20.077 5.781 17.580 1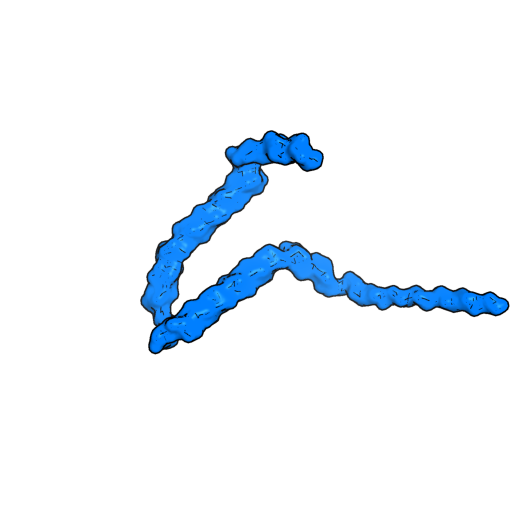.00 65.12 83 ALA A N 1
ATOM 610 C CA . ALA A 1 83 ? -20.847 4.560 17.837 1.00 65.12 83 ALA A CA 1
ATOM 611 C C . ALA A 1 83 ? -22.280 4.815 18.349 1.00 65.12 83 ALA A C 1
ATOM 613 O O . ALA A 1 83 ? -23.132 3.941 18.220 1.00 65.12 83 ALA A O 1
ATOM 614 N N . VAL A 1 84 ? -22.560 6.002 18.904 1.00 61.41 84 VAL A N 1
ATOM 615 C CA . VAL A 1 84 ? -23.899 6.398 19.393 1.00 61.41 84 VAL A CA 1
ATOM 616 C C . VAL A 1 84 ? -24.836 6.923 18.294 1.00 61.41 84 VAL A C 1
ATOM 618 O O . VAL A 1 84 ? -26.004 7.177 18.573 1.00 61.41 84 VAL A O 1
ATOM 621 N N . VAL A 1 85 ? -24.350 7.083 17.055 1.00 61.22 85 VAL A N 1
ATOM 622 C CA . VAL A 1 85 ? -25.120 7.633 15.916 1.00 61.22 85 VAL A CA 1
ATOM 623 C C . VAL A 1 85 ? -25.630 6.539 14.946 1.00 61.22 85 VAL A C 1
ATOM 625 O O . VAL A 1 85 ? -26.274 6.868 13.954 1.00 61.22 85 VAL A O 1
ATOM 628 N N . SER A 1 86 ? -25.378 5.243 15.201 1.00 53.84 86 SER A N 1
ATOM 629 C CA . SER A 1 86 ? -25.867 4.114 14.366 1.00 53.84 86 SER A CA 1
ATOM 630 C C . SER A 1 86 ? -27.202 3.525 14.812 1.00 53.84 86 SER A C 1
ATOM 632 O O . SER A 1 86 ? -27.430 3.435 16.037 1.00 53.84 86 SER A O 1
#